Protein AF-A0A923QBI4-F1 (afdb_monomer)

Secondary structure (DSSP, 8-state):
-EETTTEEEEEEE-TT--EEEEEEESS--S----SSTTSEEEEEEEES-HHHHHHHHHHHH--EEEEEEESSS-EEEEEEETTEEEEEEEEPPTT---BTTBTT--EEEEEEE-S-HHHHHHHHHHTT-EEEEEEEEETTEEEEEEE-TT--EEEEE-

Foldseek 3Di:
DAPDQQFDWDWDAFPQRHTDIDTGGGPNPDFPDEQDAQHWPAKEKAAQPQVSRVVCCCVPVVWDKDWPDDDPVWTKIFTDDPPHTHYIYTHHDQDPPQDPPGRGRMDMETEGEHPDPVVVVVVQVVQPKAWPDDWDADPQAIKTWIAHPVRDIYMYGD

Radius of gyration: 16.38 Å; Cα contacts (8 Å, |Δi|>4): 320; chains: 1; bounding box: 42×32×40 Å

Mean predicted aligned error: 4.67 Å

Solvent-accessible surface area (backbone atoms only — not comparable to full-atom values): 8797 Å² total; per-residue (Å²): 86,76,48,80,69,39,22,35,41,49,78,48,61,50,90,58,62,33,78,42,81,45,76,50,63,49,76,46,74,71,84,88,64,63,63,43,71,84,25,52,52,47,44,34,38,34,21,75,34,47,71,55,43,53,48,47,39,34,78,76,71,59,32,53,71,44,80,78,39,85,47,100,91,49,36,33,32,38,29,18,56,97,85,43,79,71,36,38,41,30,52,45,64,98,78,54,74,68,48,101,75,40,62,72,52,42,43,78,42,45,26,32,19,37,89,45,47,68,64,51,49,53,53,41,42,77,73,50,30,44,79,73,42,78,74,45,83,52,99,84,35,37,35,36,35,30,24,44,80,87,65,53,69,42,29,40,30,51

Structure (mmCIF, N/CA/C/O backbone):
data_AF-A0A923QBI4-F1
#
_entry.id   AF-A0A923QBI4-F1
#
loop_
_atom_site.group_PDB
_atom_site.id
_atom_site.type_symbol
_atom_site.label_atom_id
_atom_site.label_alt_id
_atom_site.label_comp_id
_atom_site.label_asym_id
_atom_site.label_entity_id
_atom_site.label_seq_id
_atom_site.pdbx_PDB_ins_code
_atom_site.Cartn_x
_atom_site.Cartn_y
_atom_site.Cartn_z
_atom_site.occupancy
_atom_site.B_iso_or_equiv
_atom_site.auth_seq_id
_atom_site.auth_comp_id
_atom_site.auth_asym_id
_atom_site.auth_atom_id
_atom_site.pdbx_PDB_model_num
ATOM 1 N N . MET A 1 1 ? -22.136 6.712 1.277 1.00 95.12 1 MET A N 1
ATOM 2 C CA . MET A 1 1 ? -22.739 7.073 -0.016 1.00 95.12 1 MET A CA 1
ATOM 3 C C . MET A 1 1 ? -23.084 5.786 -0.730 1.00 95.12 1 MET A C 1
ATOM 5 O O . MET A 1 1 ? -22.214 4.929 -0.823 1.00 95.12 1 MET A O 1
ATOM 9 N N . ASP A 1 2 ? -24.334 5.614 -1.147 1.00 97.38 2 ASP A N 1
ATOM 10 C CA . ASP A 1 2 ? -24.719 4.448 -1.944 1.00 97.38 2 ASP A CA 1
ATOM 11 C C . ASP A 1 2 ? -24.203 4.617 -3.377 1.00 97.38 2 ASP A C 1
ATOM 13 O O . ASP A 1 2 ? -24.261 5.711 -3.940 1.00 97.38 2 ASP A O 1
ATOM 17 N N . VAL A 1 3 ? -23.678 3.538 -3.947 1.00 96.00 3 VAL A N 1
ATOM 18 C CA . VAL A 1 3 ? -23.151 3.466 -5.310 1.00 96.00 3 VAL A CA 1
ATOM 19 C C . VAL A 1 3 ? -24.046 2.507 -6.085 1.00 96.00 3 VAL A C 1
ATOM 21 O O . VAL A 1 3 ? -23.681 1.365 -6.345 1.00 96.00 3 VAL A O 1
ATOM 24 N N . GLN A 1 4 ? -25.258 2.975 -6.395 1.00 96.62 4 GLN A N 1
ATOM 25 C CA . GLN A 1 4 ? -26.307 2.173 -7.035 1.00 96.62 4 GLN A CA 1
ATOM 26 C C . GLN A 1 4 ? -26.455 0.792 -6.358 1.00 96.62 4 GLN A C 1
ATOM 28 O O . GLN A 1 4 ? -26.511 0.712 -5.133 1.00 96.62 4 GLN A O 1
ATOM 33 N N . ASP A 1 5 ? -26.525 -0.284 -7.139 1.00 97.19 5 ASP A N 1
ATOM 34 C CA . ASP A 1 5 ? -26.548 -1.674 -6.682 1.00 97.19 5 ASP A CA 1
ATOM 35 C C . ASP A 1 5 ? -25.145 -2.260 -6.436 1.00 97.19 5 ASP A C 1
ATOM 37 O O . ASP A 1 5 ? -25.019 -3.336 -5.844 1.00 97.19 5 ASP A O 1
ATOM 41 N N . LEU A 1 6 ? -24.081 -1.552 -6.834 1.00 97.12 6 LEU A N 1
ATOM 42 C CA . LEU A 1 6 ? -22.693 -1.993 -6.682 1.00 97.12 6 LEU A CA 1
ATOM 43 C C . LEU A 1 6 ? -22.300 -2.132 -5.209 1.00 97.12 6 LEU A C 1
ATOM 45 O O . LEU A 1 6 ? -21.624 -3.098 -4.852 1.00 97.12 6 LEU A O 1
ATOM 49 N N . GLY A 1 7 ? -22.734 -1.206 -4.355 1.00 97.44 7 GLY A N 1
ATOM 50 C CA . GLY A 1 7 ? -22.455 -1.229 -2.921 1.00 97.44 7 GLY A CA 1
ATOM 51 C C . GLY A 1 7 ? -22.619 0.132 -2.256 1.00 97.44 7 GLY A C 1
ATOM 52 O O . GLY A 1 7 ? -23.227 1.046 -2.808 1.00 97.44 7 GLY A O 1
ATOM 53 N N . ARG A 1 8 ? -22.059 0.278 -1.056 1.00 98.25 8 ARG A N 1
ATOM 54 C CA . ARG A 1 8 ? -22.031 1.534 -0.300 1.00 98.25 8 ARG A CA 1
ATOM 55 C C . ARG A 1 8 ? -20.608 1.842 0.128 1.00 98.25 8 ARG A C 1
ATOM 57 O O . ARG A 1 8 ? -19.919 0.978 0.658 1.00 98.25 8 ARG A O 1
ATOM 64 N N . MET A 1 9 ? -20.202 3.094 -0.044 1.00 97.69 9 MET A N 1
ATOM 65 C CA . MET A 1 9 ? -18.855 3.536 0.290 1.00 97.69 9 MET A CA 1
ATOM 66 C C . MET A 1 9 ? -18.804 4.669 1.307 1.00 97.69 9 MET A C 1
ATOM 68 O O . MET A 1 9 ? -19.742 5.464 1.433 1.00 97.69 9 MET A O 1
ATOM 72 N N . ALA A 1 10 ? -17.667 4.790 1.977 1.00 97.50 10 ALA A N 1
ATOM 73 C CA . ALA A 1 10 ? -17.247 5.995 2.677 1.00 97.50 10 ALA A CA 1
ATOM 74 C C . ALA A 1 10 ? -15.740 6.186 2.486 1.00 97.50 10 ALA A C 1
ATOM 76 O O . ALA A 1 10 ? -15.009 5.208 2.376 1.00 97.50 10 ALA A O 1
ATOM 77 N N . ILE A 1 11 ? -15.285 7.435 2.456 1.00 96.19 11 ILE A N 1
ATOM 78 C CA . ILE A 1 11 ? -13.865 7.757 2.587 1.00 96.19 11 ILE A CA 1
ATOM 79 C C . ILE A 1 11 ? -13.683 8.351 3.975 1.00 96.19 11 ILE A C 1
ATOM 81 O O . ILE A 1 11 ? -14.380 9.301 4.336 1.00 96.19 11 ILE A O 1
ATOM 85 N N . VAL A 1 12 ? -12.781 7.765 4.749 1.00 94.75 12 VAL A N 1
ATOM 86 C CA . VAL A 1 12 ? -12.383 8.259 6.070 1.00 94.75 12 VAL A CA 1
ATOM 87 C C . VAL A 1 12 ? -10.884 8.519 6.071 1.00 94.75 12 VAL A C 1
ATOM 89 O O . VAL A 1 12 ? -10.195 8.149 5.124 1.00 94.75 12 VAL A O 1
ATOM 92 N N . ALA A 1 13 ? -10.382 9.159 7.118 1.00 93.94 13 ALA A N 1
ATOM 93 C CA . ALA A 1 13 ? -8.954 9.238 7.376 1.00 93.94 13 ALA A CA 1
ATOM 94 C C . ALA A 1 13 ? -8.647 8.550 8.706 1.00 93.94 13 ALA A C 1
ATOM 96 O O . ALA A 1 13 ? -9.440 8.654 9.646 1.00 93.94 13 ALA A O 1
ATOM 97 N N . ASP A 1 14 ? -7.520 7.850 8.779 1.00 92.38 14 ASP A N 1
ATOM 98 C CA . ASP A 1 14 ? -6.992 7.370 10.054 1.00 92.38 14 ASP A CA 1
ATOM 99 C C . ASP A 1 14 ? -6.394 8.538 10.881 1.00 92.38 14 ASP A C 1
ATOM 101 O O . ASP A 1 14 ? -6.323 9.676 10.399 1.00 92.38 14 ASP A O 1
ATOM 105 N N . PRO A 1 15 ? -5.930 8.298 12.122 1.00 91.12 15 PRO A N 1
ATOM 106 C CA . PRO A 1 15 ? -5.320 9.343 12.945 1.00 91.12 15 PRO A CA 1
ATOM 107 C C . PRO A 1 15 ? -4.033 9.953 12.370 1.00 91.12 15 PRO A C 1
ATOM 109 O O . PRO A 1 15 ? -3.639 11.035 12.799 1.00 91.12 15 PRO A O 1
ATOM 112 N N . SER A 1 16 ? -3.372 9.275 11.427 1.00 88.06 16 SER A N 1
ATOM 113 C CA . SER A 1 16 ? -2.200 9.791 10.711 1.00 88.06 16 SER A CA 1
ATOM 114 C C . SER A 1 16 ? -2.568 10.637 9.484 1.00 88.06 16 SER A C 1
ATOM 116 O O . SER A 1 16 ? -1.700 11.277 8.893 1.00 88.06 16 SER A O 1
ATOM 118 N N . GLY A 1 17 ? -3.855 10.684 9.123 1.00 90.12 17 GLY A N 1
ATOM 119 C CA . GLY A 1 17 ? -4.376 11.376 7.948 1.00 90.12 17 GLY A CA 1
ATOM 120 C C . GLY A 1 17 ? -4.437 10.506 6.690 1.00 90.12 17 GLY A C 1
ATOM 121 O O . GLY A 1 17 ? -4.701 11.034 5.609 1.00 90.12 17 GLY A O 1
ATOM 122 N N . ALA A 1 18 ? -4.195 9.195 6.794 1.00 91.50 18 ALA A N 1
ATOM 123 C CA . ALA A 1 18 ? -4.214 8.282 5.656 1.00 91.50 18 ALA A CA 1
ATOM 124 C C . ALA A 1 18 ? -5.653 8.093 5.165 1.00 91.50 18 ALA A C 1
ATOM 126 O O . ALA A 1 18 ? -6.494 7.659 5.957 1.00 91.50 18 ALA A O 1
ATOM 127 N N . PRO A 1 19 ? -5.973 8.378 3.888 1.00 93.12 19 PRO A N 1
ATOM 128 C CA . PRO A 1 19 ? -7.310 8.129 3.371 1.00 93.12 19 PRO A CA 1
ATOM 129 C C . PRO A 1 19 ? -7.570 6.622 3.294 1.00 93.12 19 PRO A C 1
ATOM 131 O O . PRO A 1 19 ? -6.750 5.868 2.776 1.00 93.12 19 PRO A O 1
ATOM 134 N N . ILE A 1 20 ? -8.726 6.181 3.783 1.00 94.94 20 ILE A N 1
ATOM 135 C CA . ILE A 1 20 ? -9.175 4.788 3.751 1.00 94.94 20 ILE A CA 1
ATOM 136 C C . ILE A 1 20 ? -10.539 4.735 3.070 1.00 94.94 20 ILE A C 1
ATOM 138 O O . ILE A 1 20 ? -11.486 5.414 3.479 1.00 94.94 20 ILE A O 1
ATOM 142 N N . GLY A 1 21 ? -10.637 3.905 2.033 1.00 95.31 21 GLY A N 1
ATOM 143 C CA . GLY A 1 21 ? -11.900 3.573 1.389 1.00 95.31 21 GLY A CA 1
ATOM 144 C C . GLY A 1 21 ? -12.601 2.437 2.123 1.00 95.31 21 GLY A C 1
ATOM 145 O O . GLY A 1 21 ? -12.103 1.319 2.161 1.00 95.31 21 GLY A O 1
ATOM 146 N N . LEU A 1 22 ? -13.775 2.713 2.683 1.00 95.56 22 LEU A N 1
ATOM 147 C CA . LEU A 1 22 ? -14.670 1.698 3.228 1.00 95.56 22 LEU A CA 1
ATOM 148 C C . LEU A 1 22 ? -15.648 1.281 2.139 1.00 95.56 22 LEU A C 1
ATOM 150 O O . LEU A 1 22 ? -16.323 2.139 1.567 1.00 95.56 22 LEU A O 1
ATOM 154 N N . TRP A 1 23 ? -15.747 -0.020 1.881 1.00 96.62 23 TRP A N 1
ATOM 155 C CA . TRP A 1 23 ? -16.657 -0.579 0.888 1.00 96.62 23 TRP A CA 1
ATOM 156 C C . TRP A 1 23 ? -17.514 -1.683 1.501 1.00 96.62 23 TRP A C 1
ATOM 158 O O . TRP A 1 23 ? -17.028 -2.760 1.837 1.00 96.62 23 TRP A O 1
ATOM 168 N N . GLN A 1 24 ? -18.811 -1.423 1.622 1.00 96.38 24 GLN A N 1
ATOM 169 C CA . GLN A 1 24 ? -19.805 -2.441 1.924 1.00 96.38 24 GLN A CA 1
ATOM 170 C C . GLN A 1 24 ? -20.377 -2.956 0.602 1.00 96.38 24 GLN A C 1
ATOM 172 O O . GLN A 1 24 ? -21.102 -2.243 -0.095 1.00 96.38 24 GLN A O 1
ATOM 177 N N . ALA A 1 25 ? -20.040 -4.195 0.257 1.00 96.62 25 ALA A N 1
ATOM 178 C CA . ALA A 1 25 ? -20.369 -4.768 -1.040 1.00 96.62 25 ALA A CA 1
ATOM 179 C C . ALA A 1 25 ? -21.880 -4.951 -1.275 1.00 96.62 25 ALA A C 1
ATOM 181 O O . ALA A 1 25 ? -22.590 -5.506 -0.434 1.00 96.62 25 ALA A O 1
ATOM 182 N N . GLY A 1 26 ? -22.331 -4.547 -2.465 1.00 96.06 26 GLY A N 1
ATOM 183 C CA . GLY A 1 26 ? -23.566 -4.990 -3.113 1.00 96.06 26 GLY A CA 1
ATOM 184 C C . GLY A 1 26 ? -23.231 -6.060 -4.155 1.00 96.06 26 GLY A C 1
ATOM 185 O O . GLY A 1 26 ? -22.670 -7.103 -3.804 1.00 96.06 26 GLY A O 1
ATOM 186 N N . ILE A 1 27 ? -23.516 -5.798 -5.438 1.00 96.44 27 ILE A N 1
ATOM 187 C CA . ILE A 1 27 ? -23.107 -6.697 -6.533 1.00 96.44 27 ILE A CA 1
ATOM 188 C C . ILE A 1 27 ? -21.600 -6.625 -6.832 1.00 96.44 27 ILE A C 1
ATOM 190 O O . ILE A 1 27 ? -21.021 -7.614 -7.277 1.00 96.44 27 ILE A O 1
ATOM 194 N N . HIS A 1 28 ? -20.938 -5.493 -6.554 1.00 95.31 28 HIS A N 1
ATOM 195 C CA . HIS A 1 28 ? -19.488 -5.372 -6.694 1.00 95.31 28 HIS A CA 1
ATOM 196 C C . HIS A 1 28 ? -18.809 -5.761 -5.382 1.00 95.31 28 HIS A C 1
ATOM 198 O O . HIS A 1 28 ? -18.862 -5.046 -4.379 1.00 95.31 28 HIS A O 1
ATOM 204 N N . ARG A 1 29 ? -18.171 -6.930 -5.397 1.00 93.31 29 ARG A N 1
ATOM 205 C CA . ARG A 1 29 ? -17.586 -7.565 -4.211 1.00 93.31 29 ARG A CA 1
ATOM 206 C C . ARG A 1 29 ? -16.157 -7.101 -3.902 1.00 93.31 29 ARG A C 1
ATOM 208 O O . ARG A 1 29 ? -15.635 -7.482 -2.864 1.00 93.31 29 ARG A O 1
ATOM 215 N N . GLY A 1 30 ? -15.561 -6.258 -4.747 1.00 89.06 30 GLY A N 1
ATOM 216 C CA . GLY A 1 30 ? -14.173 -5.812 -4.612 1.00 89.06 30 GLY A CA 1
ATOM 217 C C . GLY A 1 30 ? -13.182 -6.800 -5.229 1.00 89.06 30 GLY A C 1
ATOM 218 O O . GLY A 1 30 ? -13.477 -7.408 -6.259 1.00 89.06 30 GLY A O 1
ATOM 219 N N . LEU A 1 31 ? -12.005 -6.938 -4.612 1.00 82.62 31 LEU A N 1
ATOM 220 C CA . LEU A 1 31 ? -10.973 -7.888 -5.034 1.00 82.62 31 LEU A CA 1
ATOM 221 C C . LEU A 1 31 ? -11.463 -9.324 -4.801 1.00 82.62 31 LEU A C 1
ATOM 223 O O . LEU A 1 31 ? -11.787 -9.696 -3.676 1.00 82.62 31 LEU A O 1
ATOM 227 N N . LEU A 1 32 ? -11.541 -10.109 -5.876 1.00 76.56 32 LEU A N 1
ATOM 228 C CA . LEU A 1 32 ? -11.991 -11.507 -5.841 1.00 76.56 32 LEU A CA 1
ATOM 229 C C . LEU A 1 32 ? -10.837 -12.514 -5.873 1.00 76.56 32 LEU A C 1
ATOM 231 O O . LEU A 1 32 ? -11.016 -13.648 -5.439 1.00 76.56 32 LEU A O 1
ATOM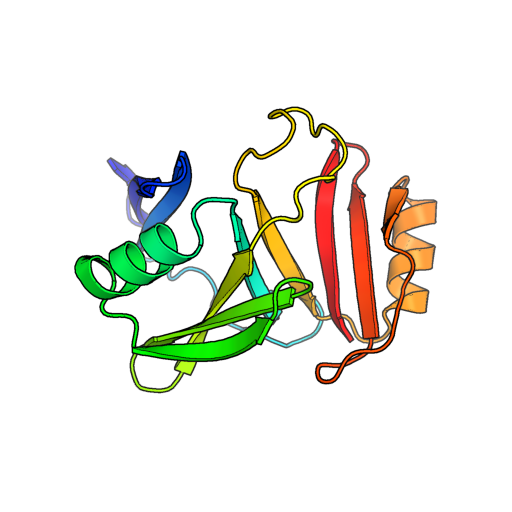 235 N N . THR A 1 33 ? -9.677 -12.082 -6.363 1.00 77.12 33 THR A N 1
ATOM 236 C CA . THR A 1 33 ? -8.459 -12.880 -6.483 1.00 77.12 33 THR A CA 1
ATOM 237 C C . THR A 1 33 ? -7.288 -12.039 -6.003 1.00 77.12 33 THR A C 1
ATOM 239 O O . THR A 1 33 ? -7.187 -10.857 -6.350 1.00 77.12 33 THR A O 1
ATOM 242 N N . THR A 1 34 ? -6.412 -12.648 -5.213 1.00 77.81 34 THR A N 1
ATOM 243 C CA . THR A 1 34 ? -5.166 -12.050 -4.734 1.00 77.81 34 THR A CA 1
ATOM 244 C C . THR A 1 34 ? -3.990 -12.958 -5.081 1.00 77.81 34 THR A C 1
ATOM 246 O O . THR A 1 34 ? -4.164 -14.161 -5.258 1.00 77.81 34 THR A O 1
ATOM 249 N N . ALA A 1 35 ? -2.799 -12.370 -5.204 1.00 78.38 35 ALA A N 1
ATOM 250 C CA . ALA A 1 35 ? -1.529 -13.082 -5.406 1.00 78.38 35 ALA A CA 1
ATOM 251 C C . ALA A 1 35 ? -1.410 -13.957 -6.682 1.00 78.38 35 ALA A C 1
ATOM 253 O O . ALA A 1 35 ? -0.521 -14.799 -6.776 1.00 78.38 35 ALA A O 1
ATOM 254 N N . GLU A 1 36 ? -2.246 -13.728 -7.699 1.00 91.44 36 GLU A N 1
ATOM 255 C CA . GLU A 1 36 ? -2.044 -14.244 -9.063 1.00 91.44 36 GLU A CA 1
ATOM 256 C C . GLU A 1 36 ? -1.477 -13.141 -9.967 1.00 91.44 36 GLU A C 1
ATOM 258 O O . GLU A 1 36 ? -1.896 -11.989 -9.810 1.00 91.44 36 GLU A O 1
ATOM 263 N N . PRO A 1 37 ? -0.593 -13.443 -10.941 1.00 94.31 37 PRO A N 1
ATOM 264 C CA . PRO A 1 37 ? -0.085 -12.440 -11.873 1.00 94.31 37 PRO A CA 1
ATOM 265 C C . PRO A 1 37 ? -1.193 -11.551 -12.459 1.00 94.31 37 PRO A C 1
ATOM 267 O O . PRO A 1 37 ? -2.232 -12.035 -12.910 1.00 94.31 37 PRO A O 1
ATOM 270 N N . GLY A 1 38 ? -0.988 -10.234 -12.410 1.00 92.50 38 GLY A N 1
ATOM 271 C CA . GLY A 1 38 ? -1.973 -9.226 -12.818 1.00 92.50 38 GLY A CA 1
ATOM 272 C C . GLY A 1 38 ? -2.979 -8.808 -11.736 1.00 92.50 38 GLY A C 1
ATOM 273 O O . GLY A 1 38 ? -3.769 -7.895 -11.976 1.00 92.50 38 GLY A O 1
ATOM 274 N N . HIS A 1 39 ? -2.943 -9.415 -10.546 1.00 92.88 39 HIS A N 1
ATOM 275 C CA . HIS A 1 39 ? -3.802 -9.067 -9.411 1.00 92.88 39 HIS A CA 1
ATOM 276 C C . HIS A 1 39 ? -3.018 -8.407 -8.274 1.00 92.88 39 HIS A C 1
ATOM 278 O O . HIS A 1 39 ? -1.787 -8.407 -8.235 1.00 92.88 39 HIS A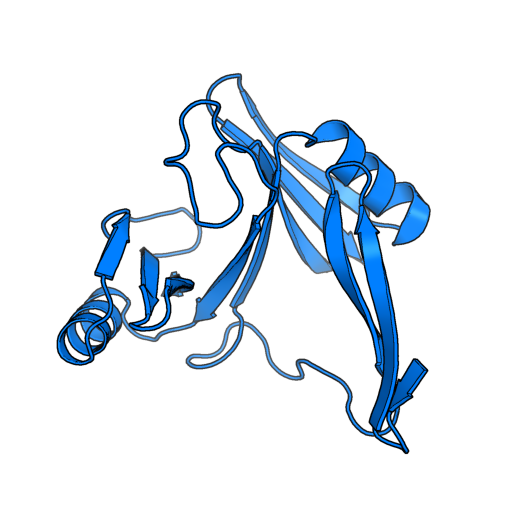 O 1
ATOM 284 N N . VAL A 1 40 ? -3.754 -7.842 -7.315 1.00 93.56 40 VAL A N 1
ATOM 285 C CA . VAL A 1 40 ? -3.175 -7.315 -6.077 1.00 93.56 40 VAL A CA 1
ATOM 286 C C . VAL A 1 40 ? -2.635 -8.474 -5.241 1.00 93.56 40 VAL A C 1
ATOM 288 O O . VAL A 1 40 ? -3.363 -9.409 -4.914 1.00 93.56 40 VAL A O 1
ATOM 291 N N . ALA A 1 41 ? -1.360 -8.401 -4.883 1.00 94.19 41 ALA A N 1
ATOM 292 C CA . ALA A 1 41 ? -0.705 -9.324 -3.965 1.00 94.19 41 ALA A CA 1
ATOM 293 C C . ALA A 1 41 ? -0.744 -8.809 -2.524 1.00 94.19 41 ALA A C 1
ATOM 295 O O . ALA A 1 41 ? -0.949 -9.585 -1.597 1.00 94.19 41 ALA A O 1
ATOM 296 N N . TRP A 1 42 ? -0.552 -7.499 -2.332 1.00 94.69 42 TRP A N 1
ATOM 297 C CA . TRP A 1 42 ? -0.432 -6.909 -1.002 1.00 94.69 42 TRP A CA 1
ATOM 298 C C . TRP A 1 42 ? -0.795 -5.424 -0.983 1.00 94.69 42 TRP A C 1
ATOM 300 O O . TRP A 1 42 ? -0.588 -4.708 -1.966 1.00 94.69 42 TRP A O 1
ATOM 310 N N . CYS A 1 43 ? -1.293 -4.956 0.160 1.00 94.06 43 CYS A N 1
ATOM 311 C CA . CYS A 1 43 ? -1.573 -3.551 0.430 1.00 94.06 43 CYS A CA 1
ATOM 312 C C . CYS A 1 43 ? -0.854 -3.128 1.709 1.00 94.06 43 CYS A C 1
ATOM 314 O O . CYS A 1 43 ? -0.974 -3.773 2.749 1.00 94.06 43 CYS A O 1
ATOM 316 N N . GLU A 1 44 ? -0.138 -2.014 1.642 1.00 93.62 44 GLU A N 1
ATOM 317 C CA . GLU A 1 44 ? 0.698 -1.532 2.734 1.00 93.62 44 GLU A CA 1
ATOM 318 C C . GLU A 1 44 ? 0.532 -0.028 2.923 1.00 93.62 44 GLU A C 1
ATOM 320 O O . GLU A 1 44 ? 0.558 0.735 1.957 1.00 93.62 44 GLU A O 1
ATOM 325 N N . LEU A 1 45 ? 0.404 0.411 4.171 1.00 94.56 45 LEU A N 1
ATOM 326 C CA . LEU A 1 45 ? 0.387 1.818 4.536 1.00 94.56 45 LEU A CA 1
ATOM 327 C C . LEU A 1 45 ? 1.747 2.236 5.096 1.00 94.56 45 LEU A C 1
ATOM 329 O O . LEU A 1 45 ? 2.165 1.774 6.155 1.00 94.56 45 LEU A O 1
ATOM 333 N N . HIS A 1 46 ? 2.404 3.172 4.416 1.00 91.62 46 HIS A N 1
ATOM 334 C CA . HIS A 1 46 ? 3.546 3.901 4.958 1.00 91.62 46 HIS A CA 1
ATOM 335 C C . HIS A 1 46 ? 3.043 5.127 5.720 1.00 91.62 46 HIS A C 1
ATOM 337 O O . HIS A 1 46 ? 2.376 5.984 5.135 1.00 91.62 46 HIS A O 1
ATOM 343 N N . THR A 1 47 ? 3.372 5.241 7.005 1.00 91.12 47 THR A N 1
ATOM 344 C CA . THR A 1 47 ? 2.851 6.306 7.876 1.00 91.12 47 THR A CA 1
ATOM 345 C C . THR A 1 47 ? 3.854 6.716 8.952 1.00 91.12 47 THR A C 1
ATOM 347 O O . THR A 1 47 ? 4.574 5.875 9.472 1.00 91.12 47 THR A O 1
ATOM 350 N N . ALA A 1 48 ? 3.890 8.005 9.303 1.00 89.38 48 ALA A N 1
ATOM 351 C CA . ALA A 1 48 ? 4.631 8.516 10.466 1.00 89.38 48 ALA A CA 1
ATOM 352 C C . ALA A 1 48 ? 3.845 8.368 11.791 1.00 89.38 48 ALA A C 1
ATOM 354 O O . ALA A 1 48 ? 4.309 8.769 12.856 1.00 89.38 48 ALA A O 1
ATOM 355 N N . GLY A 1 49 ? 2.611 7.855 11.722 1.00 91.25 49 GLY A N 1
ATOM 356 C CA . GLY A 1 49 ? 1.751 7.570 12.868 1.00 91.25 49 GLY A CA 1
ATOM 357 C C . GLY A 1 49 ? 1.604 6.071 13.105 1.00 91.25 49 GLY A C 1
ATOM 358 O O . GLY A 1 49 ? 0.479 5.599 13.271 1.00 91.25 49 GLY A O 1
ATOM 359 N N . PHE A 1 50 ? 2.701 5.306 13.057 1.00 93.44 50 PHE A N 1
ATOM 360 C CA . PHE A 1 50 ? 2.685 3.837 13.092 1.00 93.44 50 PHE A CA 1
ATOM 361 C C . PHE A 1 50 ? 1.843 3.276 14.244 1.00 93.44 50 PHE A C 1
ATOM 363 O O . PHE A 1 50 ? 0.890 2.532 14.021 1.00 93.44 50 PHE A O 1
ATOM 370 N N . ALA A 1 51 ? 2.125 3.688 15.483 1.00 94.88 51 ALA A N 1
ATOM 371 C CA . ALA A 1 51 ? 1.417 3.177 16.657 1.00 94.88 51 ALA A CA 1
ATOM 372 C C . ALA A 1 51 ? -0.076 3.554 16.657 1.00 94.88 51 ALA A C 1
ATOM 374 O O . ALA A 1 51 ? -0.923 2.721 16.980 1.00 94.88 51 ALA A O 1
ATOM 375 N N . GLN A 1 52 ? -0.408 4.788 16.263 1.00 96.00 52 GLN A N 1
ATOM 376 C CA . GLN A 1 52 ? -1.791 5.269 16.207 1.00 96.00 52 GLN A CA 1
ATOM 377 C C . GLN A 1 52 ? -2.589 4.562 15.106 1.00 96.00 52 GLN A C 1
ATOM 379 O O . GLN A 1 52 ? -3.768 4.273 15.293 1.00 96.00 52 GLN A O 1
ATOM 384 N N . THR A 1 53 ? -1.939 4.247 13.987 1.00 95.94 53 THR A N 1
ATOM 385 C CA . THR A 1 53 ? -2.526 3.509 12.861 1.00 95.94 53 THR A CA 1
ATOM 386 C C . THR A 1 53 ? -2.848 2.073 13.262 1.00 95.94 53 THR A C 1
ATOM 388 O O . THR A 1 53 ? -3.956 1.598 13.024 1.00 95.94 53 THR A O 1
ATOM 391 N N . LEU A 1 54 ? -1.917 1.392 13.941 1.00 96.88 54 LEU A N 1
ATOM 392 C CA . LEU A 1 54 ? -2.152 0.039 14.452 1.00 96.88 54 LEU A CA 1
ATOM 393 C C . LEU A 1 54 ? -3.281 0.008 15.482 1.00 96.88 54 LEU A C 1
ATOM 395 O O . LEU A 1 54 ? -4.132 -0.879 15.431 1.00 96.88 54 LEU A O 1
ATOM 399 N N . GLN A 1 55 ? -3.318 0.983 16.396 1.00 97.88 55 GLN A N 1
ATOM 400 C CA . GLN A 1 55 ? -4.408 1.100 17.361 1.00 97.88 55 GLN A CA 1
ATOM 401 C C . GLN A 1 55 ? -5.752 1.336 16.659 1.00 97.88 55 GLN A C 1
ATOM 403 O O . GLN A 1 55 ? -6.718 0.638 16.949 1.00 97.88 55 GLN A O 1
ATOM 408 N N . PHE A 1 56 ? -5.808 2.261 15.700 1.00 97.19 56 PHE A N 1
ATOM 409 C CA . PHE A 1 56 ? -7.013 2.510 14.910 1.00 97.19 56 PHE A CA 1
ATOM 410 C C . PHE A 1 56 ? -7.497 1.247 14.189 1.00 97.19 56 PHE A C 1
ATOM 412 O O . PHE A 1 56 ? -8.684 0.934 14.228 1.00 97.19 56 PHE A O 1
ATOM 419 N N . GLY A 1 57 ? -6.583 0.487 13.582 1.00 96.75 57 GLY A N 1
ATOM 420 C CA . GLY A 1 57 ? -6.902 -0.776 12.925 1.00 96.75 57 GLY A CA 1
ATOM 421 C C . GLY A 1 57 ? -7.499 -1.823 13.867 1.00 96.75 57 GLY A C 1
ATOM 422 O O . GLY A 1 57 ? -8.482 -2.477 13.520 1.00 96.75 57 GLY A O 1
ATOM 423 N N . ARG A 1 58 ? -6.967 -1.932 15.092 1.00 97.38 58 ARG A N 1
ATOM 424 C CA . ARG A 1 58 ? -7.548 -2.778 16.148 1.00 97.38 58 ARG A CA 1
ATOM 425 C C . ARG A 1 58 ? -8.945 -2.303 16.545 1.00 97.38 58 ARG A C 1
ATOM 427 O O . ARG A 1 58 ? -9.879 -3.098 16.543 1.00 97.38 58 ARG A O 1
ATOM 434 N N . ASP A 1 59 ? -9.089 -1.018 16.855 1.00 97.69 59 ASP A N 1
ATOM 435 C CA . ASP A 1 59 ? -10.310 -0.466 17.452 1.00 97.69 59 ASP A CA 1
ATOM 436 C C . ASP A 1 59 ? -11.472 -0.370 16.446 1.00 97.69 59 ASP A C 1
ATOM 438 O O . ASP A 1 59 ? -12.631 -0.562 16.816 1.00 97.69 59 ASP A O 1
ATOM 442 N N . VAL A 1 60 ? -11.181 -0.075 15.174 1.00 96.38 60 VAL A N 1
ATOM 443 C CA . VAL A 1 60 ? -12.198 0.177 14.136 1.00 96.38 60 VAL A CA 1
ATOM 444 C C . VAL A 1 60 ? -12.427 -1.030 13.233 1.00 96.38 60 VAL A C 1
ATOM 446 O O . VAL A 1 60 ? -13.575 -1.319 12.892 1.00 96.38 60 VAL A O 1
ATOM 449 N N . PHE A 1 61 ? -11.363 -1.733 12.838 1.00 95.06 61 PHE A N 1
ATOM 450 C CA . PHE A 1 61 ? -11.457 -2.867 11.911 1.00 95.06 61 PHE A CA 1
ATOM 451 C C . PHE A 1 61 ? -11.317 -4.228 12.593 1.00 95.06 61 PHE A C 1
ATOM 453 O O . PHE A 1 61 ? -11.519 -5.247 11.936 1.00 95.06 61 PHE A O 1
ATOM 460 N N . GLY A 1 62 ? -11.000 -4.260 13.891 1.00 96.69 62 GLY A N 1
ATOM 461 C CA . GLY A 1 62 ? -10.812 -5.507 14.625 1.00 96.69 62 GLY A CA 1
ATOM 462 C C . GLY A 1 62 ? -9.571 -6.280 14.186 1.00 96.69 62 GLY A C 1
ATOM 463 O O . GLY A 1 62 ? -9.581 -7.504 14.263 1.00 96.69 62 GLY A O 1
ATOM 464 N N . TRP A 1 63 ? -8.530 -5.600 13.687 1.00 97.75 63 TRP A N 1
ATOM 465 C CA . TRP A 1 63 ? -7.315 -6.281 13.241 1.00 97.75 63 TRP A CA 1
ATOM 466 C C . TRP A 1 63 ? -6.591 -6.980 14.395 1.00 97.75 63 TRP A C 1
ATOM 468 O O . TRP A 1 63 ? -6.255 -6.369 15.414 1.00 97.75 63 TRP A O 1
ATOM 478 N N . ASP A 1 64 ? -6.231 -8.237 14.178 1.00 98.19 64 ASP A N 1
ATOM 479 C CA . ASP A 1 64 ? -5.227 -8.931 14.968 1.00 98.19 64 ASP A CA 1
ATOM 480 C C . ASP A 1 64 ? -3.843 -8.513 14.453 1.00 98.19 64 ASP A C 1
ATOM 482 O O . ASP A 1 64 ? -3.436 -8.899 13.356 1.00 98.19 64 ASP A O 1
ATOM 486 N N . ILE A 1 65 ? -3.138 -7.663 15.214 1.00 98.31 65 ILE A N 1
ATOM 487 C CA . ILE A 1 65 ? -1.822 -7.140 14.804 1.00 98.31 65 ILE A CA 1
ATOM 488 C C . ILE A 1 65 ? -0.693 -8.065 15.252 1.00 98.31 65 ILE A C 1
ATOM 490 O O . ILE A 1 65 ? -0.573 -8.351 16.452 1.00 98.31 65 ILE A O 1
ATOM 494 N N . ALA A 1 66 ? 0.184 -8.400 14.309 1.00 97.56 66 ALA A N 1
ATOM 495 C CA . ALA A 1 66 ? 1.470 -9.040 14.538 1.00 97.56 66 ALA A CA 1
ATOM 496 C C . ALA A 1 66 ? 2.613 -8.068 14.204 1.00 97.56 66 ALA A C 1
ATOM 498 O O . ALA A 1 66 ? 2.709 -7.540 13.098 1.00 97.56 66 ALA A O 1
ATOM 499 N N . THR A 1 67 ? 3.499 -7.822 15.169 1.00 96.62 67 THR A N 1
ATOM 500 C CA . THR A 1 67 ? 4.718 -7.043 14.922 1.00 96.62 67 THR A CA 1
ATOM 501 C C . THR A 1 67 ? 5.755 -7.938 14.257 1.00 96.62 67 THR A C 1
ATOM 503 O O . THR A 1 67 ? 6.183 -8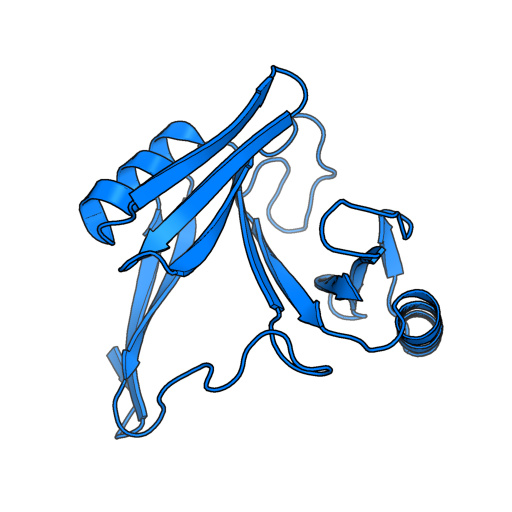.929 14.847 1.00 96.62 67 THR A O 1
ATOM 506 N N . VAL A 1 68 ? 6.171 -7.576 13.045 1.00 94.88 68 VAL A N 1
ATOM 507 C CA . VAL A 1 68 ? 7.159 -8.325 12.255 1.00 94.88 68 VAL A CA 1
ATOM 508 C C . VAL A 1 68 ? 8.568 -7.792 12.506 1.00 94.88 68 VAL A C 1
ATOM 510 O O . VAL A 1 68 ? 9.515 -8.565 12.630 1.00 94.88 68 VAL A O 1
ATOM 513 N N . ALA A 1 69 ? 8.709 -6.470 12.622 1.00 93.62 69 ALA A N 1
ATOM 514 C CA . ALA A 1 69 ? 9.960 -5.803 12.954 1.00 93.62 69 ALA A CA 1
ATOM 515 C C . ALA A 1 69 ? 9.700 -4.557 13.807 1.00 93.62 69 ALA A C 1
ATOM 517 O O . ALA A 1 69 ? 8.732 -3.831 13.579 1.00 93.62 69 ALA A O 1
ATOM 518 N N . ASP A 1 70 ? 10.577 -4.305 14.777 1.00 93.56 70 ASP A N 1
ATOM 519 C CA . ASP A 1 70 ? 10.481 -3.158 15.686 1.00 93.56 70 ASP A CA 1
ATOM 520 C C . ASP A 1 70 ? 11.879 -2.641 16.051 1.00 93.56 70 ASP A C 1
ATOM 522 O O . ASP A 1 70 ? 12.310 -2.708 17.202 1.00 93.56 70 ASP A O 1
ATOM 526 N N . SER A 1 71 ? 12.630 -2.186 15.044 1.00 89.94 71 SER A N 1
ATOM 527 C CA . SER A 1 71 ? 13.917 -1.509 15.241 1.00 89.94 71 SER A CA 1
ATOM 528 C C . SER A 1 71 ? 13.828 -0.029 14.848 1.00 89.94 71 SER A C 1
ATOM 530 O O . SER A 1 71 ? 12.933 0.352 14.091 1.00 89.94 71 SER A O 1
ATOM 532 N N . PRO A 1 72 ? 14.748 0.831 15.326 1.00 83.19 72 PRO A N 1
ATOM 533 C CA . PRO A 1 72 ? 14.795 2.237 14.916 1.00 83.19 72 PRO A CA 1
ATOM 534 C C . PRO A 1 72 ? 14.922 2.442 13.399 1.00 83.19 72 PRO A C 1
ATOM 536 O O . PRO A 1 72 ? 14.483 3.462 12.874 1.00 83.19 72 PRO A O 1
ATOM 539 N N . GLU A 1 73 ? 15.537 1.488 12.700 1.00 83.81 73 GLU A N 1
ATOM 540 C CA . GLU A 1 73 ? 15.773 1.531 11.257 1.00 83.81 73 GLU A CA 1
ATOM 541 C C . GLU A 1 73 ? 14.590 0.988 10.451 1.00 83.81 73 GLU A C 1
ATOM 543 O O . GLU A 1 73 ? 14.378 1.415 9.316 1.00 83.81 73 GLU A O 1
ATOM 548 N N . PHE A 1 74 ? 13.835 0.039 11.015 1.00 87.81 74 PHE A N 1
ATOM 549 C CA . PHE A 1 74 ? 12.733 -0.620 10.329 1.00 87.81 74 PHE A CA 1
ATOM 550 C C . PHE A 1 74 ? 11.664 -1.096 11.318 1.00 87.81 74 PHE A C 1
ATOM 552 O O . PHE A 1 74 ? 11.884 -2.011 12.119 1.00 87.81 74 PHE A O 1
ATOM 559 N N . ARG A 1 75 ? 10.475 -0.492 11.223 1.00 93.50 75 ARG A N 1
ATOM 560 C CA . ARG A 1 75 ? 9.283 -0.918 11.961 1.00 93.50 75 ARG A CA 1
ATOM 561 C C . ARG A 1 75 ? 8.201 -1.331 10.985 1.00 93.50 75 ARG A C 1
ATOM 563 O O . ARG A 1 75 ? 7.810 -0.552 10.112 1.00 93.50 75 ARG A O 1
ATOM 570 N N . TYR A 1 76 ? 7.728 -2.554 11.156 1.00 95.12 76 TYR A N 1
ATOM 571 C CA . TYR A 1 76 ? 6.728 -3.155 10.296 1.00 95.12 76 TYR A CA 1
ATOM 572 C C . TYR A 1 76 ? 5.830 -4.090 11.099 1.00 95.12 76 TYR A C 1
ATOM 574 O O . TYR A 1 76 ? 6.299 -4.884 11.921 1.00 95.12 76 TYR A O 1
ATOM 582 N N . ALA A 1 77 ? 4.533 -3.999 10.851 1.00 97.62 77 ALA A N 1
ATOM 583 C CA . ALA A 1 77 ? 3.535 -4.875 11.437 1.00 97.62 77 ALA A CA 1
ATOM 584 C C . ALA A 1 77 ? 2.483 -5.242 10.392 1.00 97.62 77 ALA A C 1
ATOM 586 O O . ALA A 1 77 ? 2.205 -4.462 9.480 1.00 97.62 77 ALA A O 1
ATOM 587 N N . THR A 1 78 ? 1.881 -6.413 10.553 1.00 97.94 78 THR A N 1
ATOM 588 C CA . THR A 1 78 ? 0.744 -6.857 9.747 1.00 97.94 78 THR A CA 1
ATOM 589 C C . THR A 1 78 ? -0.527 -6.830 10.582 1.00 97.94 78 THR A C 1
ATOM 591 O O . THR A 1 78 ? -0.504 -7.059 11.793 1.00 97.94 78 THR A O 1
ATOM 594 N N . GLY A 1 79 ? -1.644 -6.495 9.941 1.00 98.06 79 GLY A N 1
ATOM 595 C CA . GLY A 1 79 ? -2.982 -6.658 10.492 1.00 98.06 79 GLY A CA 1
ATOM 596 C C . GLY A 1 79 ? -3.679 -7.827 9.811 1.00 98.06 79 GLY A C 1
ATOM 597 O O . GLY A 1 79 ? -3.619 -7.958 8.588 1.00 98.06 79 GLY A O 1
ATOM 598 N N . SER A 1 80 ? -4.350 -8.660 10.600 1.00 97.62 80 SER A N 1
ATOM 599 C CA . SER A 1 80 ? -5.097 -9.815 10.104 1.00 97.62 80 SER A CA 1
ATOM 600 C C . SER A 1 80 ? -6.556 -9.794 10.551 1.00 97.62 80 SER A C 1
ATOM 602 O O . SER A 1 80 ? -6.904 -9.188 11.564 1.00 97.62 80 SER A O 1
ATOM 604 N N . ILE A 1 81 ? -7.424 -10.437 9.772 1.00 95.06 81 ILE A N 1
ATOM 605 C CA . ILE A 1 81 ? -8.834 -10.663 10.097 1.00 95.06 81 ILE A CA 1
ATOM 606 C C . ILE A 1 81 ? -9.096 -12.155 9.921 1.00 95.06 81 ILE A C 1
ATOM 608 O O . ILE A 1 81 ? -8.851 -12.709 8.855 1.00 95.06 81 ILE A O 1
ATOM 612 N N . HIS A 1 82 ? -9.594 -12.817 10.968 1.00 93.44 82 HIS A N 1
ATOM 613 C CA . HIS A 1 82 ? -9.842 -14.267 10.962 1.00 93.44 82 HIS A CA 1
ATOM 614 C C . HIS A 1 82 ? -8.606 -15.113 10.595 1.00 93.44 82 HIS A C 1
ATOM 616 O O . HIS A 1 82 ? -8.743 -16.189 10.020 1.00 93.44 82 HIS A O 1
ATOM 622 N N . GLY A 1 83 ? -7.410 -14.639 10.958 1.00 92.25 83 GLY A N 1
ATOM 623 C CA . GLY A 1 83 ? -6.139 -15.316 10.685 1.00 92.25 83 GLY A CA 1
ATOM 624 C C . GLY A 1 83 ? -5.548 -15.053 9.297 1.00 92.25 83 GLY A C 1
ATOM 625 O O . GLY A 1 83 ? -4.422 -15.470 9.055 1.00 92.25 83 GLY A O 1
ATOM 626 N N . GLU A 1 84 ? -6.256 -14.338 8.421 1.00 92.12 84 GLU A N 1
ATOM 627 C CA . GLU A 1 84 ? -5.752 -13.926 7.108 1.00 92.12 84 GLU A CA 1
ATOM 628 C C . GLU A 1 84 ? -5.133 -12.533 7.210 1.00 92.12 84 GLU A C 1
ATOM 630 O O . GLU A 1 84 ? -5.774 -11.599 7.700 1.00 92.12 84 GLU A O 1
ATOM 635 N N . GLU A 1 85 ? -3.891 -12.374 6.759 1.00 94.00 85 GLU A N 1
ATOM 636 C CA . GLU A 1 85 ? -3.242 -11.066 6.713 1.00 94.00 85 GLU A CA 1
ATOM 637 C C . GLU A 1 85 ? -3.876 -10.196 5.618 1.00 94.00 85 GLU A C 1
ATOM 639 O O . GLU A 1 85 ? -3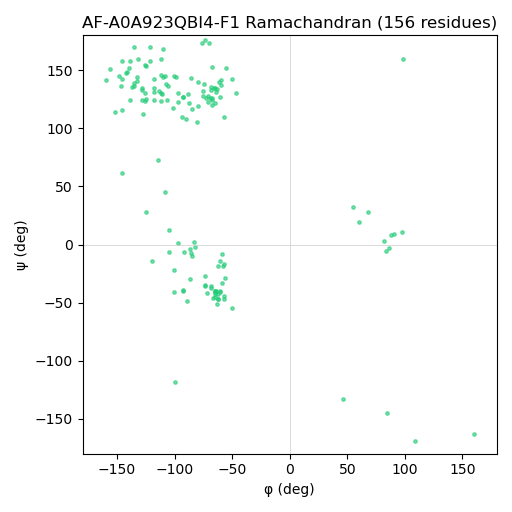.996 -10.607 4.465 1.00 94.00 85 GLU A O 1
ATOM 644 N N . VAL A 1 86 ? -4.298 -8.982 5.976 1.00 93.69 86 VAL A N 1
ATOM 645 C CA . VAL A 1 86 ? -5.054 -8.091 5.074 1.00 93.69 86 VAL A CA 1
ATOM 646 C C . VAL A 1 86 ? -4.354 -6.763 4.807 1.00 93.69 86 VAL A C 1
ATOM 648 O O . VAL A 1 86 ? -4.757 -6.027 3.906 1.00 93.69 86 VAL A O 1
ATOM 651 N N . VAL A 1 87 ? -3.340 -6.421 5.605 1.00 96.19 87 VAL A N 1
ATOM 652 C CA . VAL A 1 87 ? -2.676 -5.118 5.536 1.00 96.19 87 VAL A CA 1
ATOM 653 C C . VAL A 1 87 ? -1.290 -5.146 6.165 1.00 96.19 87 VAL A C 1
ATOM 655 O O . VAL A 1 87 ? -1.083 -5.739 7.225 1.00 96.19 87 VAL A O 1
ATOM 658 N N . GLY A 1 88 ? -0.357 -4.437 5.539 1.00 96.88 88 GLY A N 1
ATOM 659 C CA . GLY A 1 88 ? 0.914 -4.043 6.134 1.00 96.88 88 GLY A CA 1
ATOM 660 C C . GLY A 1 88 ? 0.863 -2.606 6.636 1.00 96.88 88 GLY A C 1
ATOM 661 O O . GLY A 1 88 ? 0.258 -1.738 6.007 1.00 96.88 88 GLY A O 1
ATOM 662 N N . VAL A 1 89 ? 1.532 -2.326 7.747 1.00 96.75 89 VAL A N 1
ATOM 663 C CA . VAL A 1 89 ? 1.794 -0.961 8.208 1.00 96.75 89 VAL A CA 1
ATOM 664 C C . VAL A 1 89 ? 3.293 -0.828 8.408 1.00 96.75 89 VAL A C 1
AT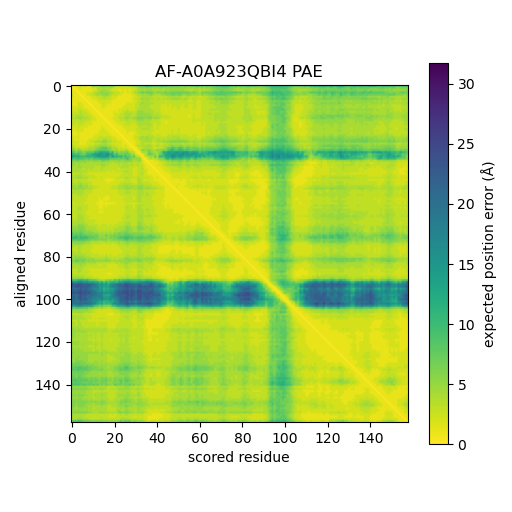OM 666 O O . VAL A 1 89 ? 3.890 -1.601 9.156 1.00 96.75 89 VAL A O 1
ATOM 669 N N . MET A 1 90 ? 3.896 0.149 7.737 1.00 93.88 90 MET A N 1
ATOM 670 C CA . MET A 1 90 ? 5.317 0.468 7.822 1.00 93.88 90 MET A CA 1
ATOM 671 C C . MET A 1 90 ? 5.493 1.883 8.369 1.00 93.88 90 MET A C 1
ATOM 673 O O . MET A 1 90 ? 4.831 2.821 7.914 1.00 93.88 90 MET A O 1
ATOM 677 N N . GLU A 1 91 ? 6.412 2.056 9.318 1.00 91.81 91 GLU A N 1
ATOM 678 C CA . GLU A 1 91 ? 6.825 3.394 9.747 1.00 91.81 91 GLU A CA 1
ATOM 679 C C . GLU A 1 91 ? 7.520 4.096 8.573 1.00 91.81 91 GLU A C 1
ATOM 681 O O . GLU A 1 91 ? 8.500 3.601 8.010 1.00 91.81 91 GLU A O 1
ATOM 686 N N . ALA A 1 92 ? 6.999 5.252 8.170 1.00 84.44 92 ALA A N 1
ATOM 687 C CA . ALA A 1 92 ? 7.614 6.046 7.124 1.00 84.44 92 ALA A CA 1
ATOM 688 C C . ALA A 1 92 ? 8.957 6.595 7.628 1.00 84.44 92 ALA A C 1
ATOM 690 O O . ALA A 1 92 ? 9.030 7.260 8.659 1.00 84.44 92 ALA A O 1
ATOM 691 N N . GLY A 1 93 ? 10.033 6.340 6.882 1.00 70.25 93 GLY A N 1
ATOM 692 C CA . GLY A 1 93 ? 11.346 6.882 7.214 1.00 70.25 93 GLY A CA 1
ATOM 693 C C . GLY A 1 93 ? 11.353 8.416 7.198 1.00 70.25 93 GLY A C 1
ATOM 694 O O . GLY A 1 93 ? 10.817 9.037 6.281 1.00 70.25 93 GLY A O 1
ATOM 695 N N . HIS A 1 94 ? 12.044 9.017 8.169 1.00 56.47 94 HIS A N 1
ATOM 696 C CA . HIS A 1 94 ? 12.165 10.468 8.383 1.00 56.47 94 HIS A CA 1
ATOM 697 C C . HIS A 1 94 ? 12.759 11.269 7.198 1.00 56.47 94 HIS A C 1
ATOM 699 O O . HIS A 1 94 ? 12.758 12.495 7.237 1.00 56.47 94 HIS A O 1
ATOM 705 N N . ASN A 1 95 ? 13.259 10.594 6.153 1.00 51.44 95 ASN A N 1
ATOM 706 C CA . ASN A 1 95 ? 13.933 11.183 4.988 1.00 51.44 95 ASN A CA 1
ATOM 707 C C . ASN A 1 95 ? 13.288 10.781 3.646 1.00 51.44 95 ASN A C 1
ATOM 709 O O . ASN A 1 95 ? 13.981 10.702 2.628 1.00 51.44 95 ASN A O 1
ATOM 713 N N . ARG A 1 96 ? 11.982 10.475 3.610 1.00 60.28 96 ARG A N 1
ATOM 714 C CA . ARG A 1 96 ? 11.310 10.205 2.329 1.00 60.28 96 ARG A CA 1
ATOM 715 C C . ARG A 1 96 ? 11.344 11.475 1.460 1.00 60.28 96 ARG A C 1
ATOM 717 O O . ARG A 1 96 ? 11.009 12.542 1.978 1.00 60.28 96 ARG A O 1
ATOM 724 N N . PRO A 1 97 ? 11.702 11.382 0.163 1.00 50.72 97 PRO A N 1
ATOM 725 C CA . PRO A 1 97 ? 11.578 12.508 -0.757 1.00 50.72 97 PRO A CA 1
ATOM 726 C C . PRO A 1 97 ? 10.175 13.116 -0.674 1.00 50.72 97 PRO A C 1
ATOM 728 O O . PRO A 1 97 ? 9.192 12.383 -0.512 1.00 50.72 97 PRO A O 1
ATOM 731 N N . GLU A 1 98 ? 10.077 14.443 -0.766 1.00 52.75 98 GLU A N 1
ATOM 732 C CA . GLU A 1 98 ? 8.785 15.119 -0.850 1.00 52.75 98 GLU A CA 1
ATOM 733 C C . GLU A 1 98 ? 8.021 14.578 -2.063 1.00 52.75 98 GLU A C 1
ATOM 735 O O . GLU A 1 98 ? 8.393 14.805 -3.213 1.00 52.75 98 GLU A O 1
ATOM 740 N N . GLY A 1 99 ? 6.963 13.813 -1.798 1.00 53.38 99 GLY A N 1
ATOM 741 C CA . GLY A 1 99 ? 5.966 13.498 -2.809 1.00 53.38 99 GLY A CA 1
ATOM 742 C C . GLY A 1 99 ? 5.058 14.708 -3.045 1.00 53.38 99 GLY A C 1
ATOM 743 O O . GLY A 1 99 ? 5.102 15.672 -2.280 1.00 53.38 99 GLY A O 1
ATOM 744 N N . PRO A 1 100 ? 4.156 14.654 -4.037 1.00 48.56 100 PRO A N 1
ATOM 745 C CA . PRO A 1 100 ? 3.188 15.726 -4.296 1.00 48.56 100 PRO A CA 1
ATOM 746 C C . PRO A 1 100 ? 2.284 16.061 -3.092 1.00 48.56 100 PRO A C 1
ATOM 748 O O . PRO A 1 100 ? 1.677 17.127 -3.054 1.00 48.56 100 PRO A O 1
ATOM 751 N N . THR A 1 101 ? 2.211 15.178 -2.091 1.00 53.12 101 THR A N 1
ATOM 752 C CA . THR A 1 101 ? 1.473 15.364 -0.832 1.00 53.12 101 THR A CA 1
ATOM 753 C C . THR A 1 101 ? 2.344 15.845 0.342 1.00 53.12 101 THR A C 1
ATOM 755 O O . THR A 1 101 ? 1.827 16.006 1.442 1.00 53.12 101 THR A O 1
ATOM 758 N N . GLY A 1 102 ? 3.646 16.077 0.133 1.00 57.53 102 GLY A N 1
ATOM 759 C CA . GLY A 1 102 ? 4.612 16.531 1.141 1.00 57.53 102 GLY A CA 1
ATOM 760 C C . GLY A 1 102 ? 5.469 15.418 1.762 1.00 57.53 102 GLY A C 1
ATOM 761 O O . GLY A 1 102 ? 5.127 14.227 1.730 1.00 57.53 102 GLY A O 1
ATOM 762 N N . ALA A 1 103 ? 6.609 15.808 2.345 1.00 57.72 103 ALA A N 1
ATOM 763 C CA . ALA A 1 103 ? 7.408 14.932 3.199 1.00 57.72 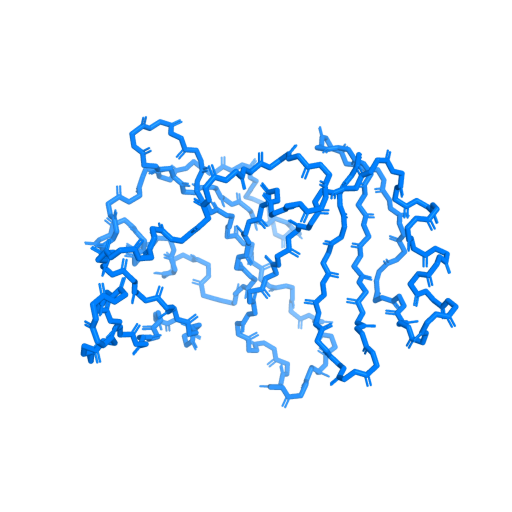103 ALA A CA 1
ATOM 764 C C . ALA A 1 103 ? 6.542 14.506 4.396 1.00 57.72 103 ALA A C 1
ATOM 766 O O . ALA A 1 103 ? 5.971 15.349 5.082 1.00 57.72 103 ALA A O 1
ATOM 767 N N . ASN A 1 104 ? 6.434 13.198 4.635 1.00 65.62 104 ASN A N 1
ATOM 768 C CA . ASN A 1 104 ? 5.695 12.564 5.743 1.00 65.62 104 ASN A CA 1
ATOM 769 C C . ASN A 1 104 ? 4.174 12.381 5.591 1.00 65.62 104 ASN A C 1
ATOM 771 O O . ASN A 1 104 ? 3.553 11.850 6.509 1.00 65.62 104 ASN A O 1
ATOM 775 N N . ALA A 1 105 ? 3.560 12.729 4.456 1.00 79.12 105 ALA A N 1
ATOM 776 C CA . ALA A 1 105 ? 2.159 12.361 4.231 1.00 79.12 105 ALA A CA 1
ATOM 777 C C . ALA A 1 105 ? 1.989 10.827 4.143 1.00 79.12 105 ALA A C 1
ATOM 779 O O . ALA A 1 105 ? 2.770 10.179 3.431 1.00 79.12 105 ALA A O 1
ATOM 780 N N . PRO A 1 106 ? 0.984 10.235 4.809 1.00 88.19 106 PRO A N 1
ATOM 781 C CA . PRO A 1 106 ? 0.738 8.802 4.721 1.00 88.19 106 PRO A CA 1
ATOM 782 C C . PRO A 1 106 ? 0.451 8.377 3.277 1.00 88.19 106 PRO A C 1
ATOM 784 O O . PRO A 1 106 ? -0.206 9.096 2.523 1.00 88.19 106 PRO A O 1
ATOM 787 N N . GLN A 1 107 ? 0.959 7.211 2.882 1.00 87.44 107 GLN A N 1
ATOM 788 C CA . GLN A 1 107 ? 0.840 6.712 1.514 1.00 87.44 107 GLN A CA 1
ATOM 789 C C . GLN A 1 107 ? 0.539 5.220 1.501 1.00 87.44 107 GLN A C 1
ATOM 791 O O . GLN A 1 107 ? 1.302 4.415 2.035 1.00 87.44 107 GLN A O 1
ATOM 796 N N . TRP A 1 108 ? -0.550 4.866 0.825 1.00 92.00 108 TRP A N 1
ATOM 797 C CA . TRP A 1 108 ? -0.836 3.488 0.461 1.00 92.00 108 TRP A CA 1
ATOM 798 C C . TRP A 1 108 ? 0.047 3.059 -0.707 1.00 92.00 108 TRP A C 1
ATOM 800 O O . TRP A 1 108 ? 0.144 3.759 -1.716 1.00 92.00 108 TRP A O 1
ATOM 810 N N . ALA A 1 109 ? 0.669 1.897 -0.566 1.00 91.31 109 ALA A N 1
ATOM 811 C CA . ALA A 1 109 ? 1.355 1.182 -1.621 1.00 91.31 109 ALA A CA 1
ATOM 812 C C . ALA A 1 109 ? 0.599 -0.116 -1.911 1.00 91.31 109 ALA A C 1
ATOM 814 O O . ALA A 1 109 ? 0.255 -0.870 -1.001 1.00 91.31 109 ALA A O 1
ATOM 815 N N . VAL A 1 110 ? 0.359 -0.367 -3.194 1.00 92.94 110 VAL A N 1
ATOM 816 C CA . VAL A 1 110 ? -0.247 -1.605 -3.682 1.00 92.94 110 VAL A CA 1
ATOM 817 C C . VAL A 1 110 ? 0.820 -2.376 -4.441 1.00 92.94 110 VAL A C 1
ATOM 819 O O . VAL A 1 110 ? 1.491 -1.816 -5.311 1.00 92.94 110 VAL A O 1
ATOM 822 N N . TYR A 1 111 ? 0.971 -3.646 -4.091 1.00 94.88 111 TYR A N 1
ATOM 823 C CA . TYR A 1 111 ? 1.850 -4.585 -4.765 1.00 94.88 111 TYR A CA 1
ATOM 824 C C . TYR A 1 111 ? 1.020 -5.397 -5.753 1.00 94.88 111 TYR A C 1
ATOM 826 O O . TYR A 1 111 ? 0.047 -6.042 -5.360 1.00 94.88 111 TYR A O 1
ATOM 834 N N . LEU A 1 112 ? 1.395 -5.359 -7.026 1.00 95.56 112 LEU A N 1
ATOM 835 C CA . LEU A 1 112 ? 0.819 -6.197 -8.071 1.00 95.56 112 LEU A CA 1
ATOM 836 C C . LEU A 1 112 ? 1.712 -7.415 -8.286 1.00 95.56 112 LEU A C 1
ATOM 838 O O . LEU A 1 112 ? 2.923 -7.267 -8.464 1.00 95.56 112 LEU A O 1
ATOM 842 N N . GLN A 1 113 ? 1.114 -8.604 -8.285 1.00 96.62 113 GLN A N 1
ATOM 843 C CA . GLN A 1 113 ? 1.831 -9.827 -8.618 1.00 96.62 113 GLN A CA 1
ATOM 844 C C . GLN A 1 113 ? 2.200 -9.812 -10.105 1.00 96.62 113 GLN A C 1
ATOM 846 O O . GLN A 1 113 ? 1.363 -9.512 -10.962 1.00 96.62 113 GLN A O 1
ATOM 851 N N . VAL A 1 114 ? 3.432 -10.188 -10.420 1.00 97.19 114 VAL A N 1
ATOM 852 C CA . VAL A 1 114 ? 3.931 -10.420 -11.777 1.00 97.19 114 VAL A CA 1
ATOM 853 C C . VAL A 1 114 ? 4.669 -11.755 -11.826 1.00 97.19 114 VAL A C 1
ATOM 855 O O . VAL A 1 114 ? 5.072 -12.286 -10.796 1.00 97.19 114 VAL A O 1
ATOM 858 N N . GLU A 1 115 ? 4.816 -12.321 -13.023 1.00 96.44 115 GLU A N 1
ATOM 859 C CA . GLU A 1 115 ? 5.589 -13.559 -13.212 1.00 96.44 115 GLU A CA 1
ATOM 860 C C . GLU A 1 115 ? 7.102 -13.313 -13.111 1.00 96.44 115 GLU A C 1
ATOM 862 O O . GLU A 1 115 ? 7.836 -14.156 -12.609 1.00 96.44 115 GLU A O 1
ATOM 867 N N . ASP A 1 116 ? 7.561 -12.154 -13.590 1.00 97.38 116 ASP A N 1
ATOM 868 C CA . ASP A 1 116 ? 8.964 -11.744 -13.588 1.00 97.38 116 ASP A CA 1
ATOM 869 C C . ASP A 1 116 ? 9.040 -10.225 -13.380 1.00 97.38 116 ASP A C 1
ATOM 871 O O . ASP A 1 116 ? 8.558 -9.434 -14.198 1.00 97.38 116 ASP A O 1
ATOM 875 N N . VAL A 1 117 ? 9.634 -9.815 -12.258 1.00 98.19 117 VAL A N 1
ATOM 876 C CA . VAL A 1 117 ? 9.747 -8.404 -11.867 1.00 98.19 117 VAL A CA 1
ATOM 877 C C . VAL A 1 117 ? 10.685 -7.624 -12.773 1.00 98.19 117 VAL A C 1
ATOM 879 O O . VAL A 1 117 ? 10.394 -6.468 -13.075 1.00 98.19 117 VAL A O 1
ATOM 882 N N . ASP A 1 118 ? 11.789 -8.220 -13.221 1.00 98.00 118 ASP A N 1
ATOM 883 C CA . ASP A 1 118 ? 12.753 -7.520 -14.069 1.00 98.00 118 ASP A CA 1
ATOM 884 C C . ASP A 1 118 ? 12.175 -7.310 -15.473 1.00 98.00 118 ASP A C 1
ATOM 886 O O . ASP A 1 118 ? 12.281 -6.211 -16.026 1.00 98.00 118 ASP A O 1
ATOM 890 N N . ALA A 1 119 ? 11.500 -8.323 -16.025 1.00 98.06 119 ALA A N 1
ATOM 891 C CA . ALA A 1 119 ? 10.820 -8.213 -17.313 1.00 98.06 119 ALA A CA 1
ATOM 892 C C . ALA A 1 119 ? 9.662 -7.201 -17.263 1.00 98.06 119 ALA A C 1
ATOM 894 O O . ALA A 1 119 ? 9.542 -6.348 -18.148 1.00 98.06 119 ALA A O 1
ATOM 895 N N . ALA A 1 120 ? 8.838 -7.247 -16.209 1.00 97.94 120 ALA A N 1
ATOM 896 C CA . ALA A 1 120 ? 7.740 -6.302 -16.025 1.00 97.94 120 ALA A CA 1
ATOM 897 C C . ALA A 1 120 ? 8.243 -4.862 -15.826 1.00 97.94 120 ALA A C 1
ATOM 899 O O . ALA A 1 120 ? 7.681 -3.930 -16.402 1.00 97.94 120 ALA A O 1
ATOM 900 N N . LEU A 1 121 ? 9.327 -4.672 -15.063 1.00 97.81 121 LEU A N 1
ATOM 901 C CA . LEU A 1 121 ? 9.964 -3.368 -14.883 1.00 97.81 121 LEU A CA 1
ATOM 902 C C . LEU A 1 121 ? 10.506 -2.817 -16.203 1.00 97.81 121 LEU A C 1
ATOM 904 O O . LEU A 1 121 ? 10.264 -1.651 -16.511 1.00 97.81 121 LEU A O 1
ATOM 908 N N . ALA A 1 122 ? 11.220 -3.635 -16.981 1.00 98.00 122 ALA A N 1
ATOM 909 C CA . ALA A 1 122 ? 11.757 -3.222 -18.274 1.00 98.00 122 ALA A CA 1
ATOM 910 C C . ALA A 1 122 ? 10.635 -2.722 -19.195 1.00 98.00 122 ALA A C 1
ATOM 912 O O . ALA A 1 122 ? 10.725 -1.621 -19.738 1.00 98.00 122 ALA A O 1
ATOM 913 N N . HIS A 1 123 ? 9.536 -3.475 -19.279 1.00 97.75 123 HIS A N 1
ATOM 914 C CA . HIS A 1 123 ? 8.378 -3.077 -20.070 1.00 97.75 123 HIS A CA 1
ATOM 915 C C . HIS A 1 123 ? 7.699 -1.806 -19.537 1.00 97.75 123 HIS A C 1
ATOM 917 O O . HIS A 1 123 ? 7.355 -0.910 -20.305 1.00 97.75 123 HIS A O 1
ATOM 923 N N . ALA A 1 124 ? 7.538 -1.674 -18.217 1.00 97.19 124 ALA A N 1
ATOM 924 C CA . ALA A 1 124 ? 6.960 -0.472 -17.619 1.00 97.19 124 ALA A CA 1
ATOM 925 C C . ALA A 1 124 ? 7.796 0.782 -17.933 1.00 97.19 124 ALA A C 1
ATOM 927 O O . ALA A 1 124 ? 7.236 1.834 -18.245 1.00 97.19 124 ALA A O 1
ATOM 928 N N . VAL A 1 125 ? 9.128 0.673 -17.897 1.00 97.44 125 VAL A N 1
ATOM 929 C CA . VAL A 1 125 ? 10.044 1.769 -18.249 1.00 97.44 125 VAL A CA 1
ATOM 930 C C . VAL A 1 125 ? 9.928 2.142 -19.730 1.00 97.44 125 VAL A C 1
ATOM 932 O O . VAL A 1 125 ? 9.891 3.330 -20.047 1.00 97.44 125 VAL A O 1
ATOM 935 N N . GLU A 1 126 ? 9.793 1.170 -20.639 1.00 98.12 126 GLU A N 1
ATOM 936 C CA . GLU A 1 126 ? 9.515 1.439 -22.063 1.00 98.12 126 GLU A CA 1
ATOM 937 C C . GLU A 1 126 ? 8.211 2.229 -22.265 1.00 98.12 126 GLU A C 1
ATOM 939 O O . GLU A 1 126 ? 8.122 3.068 -23.163 1.00 98.12 126 GLU A O 1
ATOM 944 N N . LEU A 1 127 ? 7.217 2.004 -21.401 1.00 97.62 127 LEU A N 1
ATOM 945 C CA . LEU A 1 127 ? 5.939 2.721 -21.387 1.00 97.62 127 LEU A CA 1
ATOM 946 C C . LEU A 1 127 ? 5.988 4.068 -20.637 1.00 97.62 127 LEU A C 1
ATOM 948 O O . LEU A 1 127 ? 4.970 4.756 -20.543 1.00 97.62 127 LEU A O 1
ATOM 952 N N . GLY A 1 128 ? 7.157 4.471 -20.129 1.00 97.00 128 GLY A N 1
ATOM 953 C CA . GLY A 1 128 ? 7.382 5.767 -19.486 1.00 97.00 128 GLY A CA 1
ATOM 954 C C . GLY A 1 128 ? 7.312 5.760 -17.957 1.00 97.00 128 GLY A C 1
ATOM 955 O O . GLY A 1 128 ? 7.292 6.835 -17.354 1.00 97.00 128 GLY A O 1
ATOM 956 N N . ALA A 1 129 ? 7.277 4.591 -17.314 1.00 96.50 129 ALA A N 1
ATOM 957 C CA . ALA A 1 129 ? 7.415 4.513 -15.865 1.00 96.50 129 ALA A CA 1
ATOM 958 C C . ALA A 1 129 ? 8.829 4.908 -15.410 1.00 96.50 129 ALA A C 1
ATOM 960 O O . ALA A 1 129 ? 9.816 4.735 -16.126 1.00 96.50 129 ALA A O 1
ATOM 961 N N . THR A 1 130 ? 8.934 5.407 -14.181 1.00 95.00 130 THR A N 1
ATOM 962 C CA . THR A 1 130 ? 10.210 5.746 -13.541 1.00 95.00 130 THR A CA 1
ATOM 963 C C . THR A 1 130 ? 10.411 4.897 -12.296 1.00 95.00 130 THR A C 1
ATOM 965 O O . THR A 1 130 ? 9.530 4.808 -11.444 1.00 95.00 130 THR A O 1
ATOM 968 N N . THR A 1 131 ? 11.586 4.290 -12.164 1.00 93.56 131 THR A N 1
ATOM 969 C CA . THR A 1 131 ? 11.956 3.522 -10.972 1.00 93.56 131 THR A CA 1
ATOM 970 C C . THR A 1 131 ? 12.158 4.454 -9.777 1.00 93.56 131 THR A C 1
ATOM 972 O O . THR A 1 131 ? 12.958 5.385 -9.843 1.00 93.56 131 THR A O 1
ATOM 975 N N . VAL A 1 132 ? 11.469 4.178 -8.668 1.00 89.06 132 VAL A N 1
ATOM 976 C CA . VAL A 1 132 ? 11.623 4.902 -7.393 1.00 89.06 132 VAL A CA 1
ATOM 977 C C . VAL A 1 132 ? 12.712 4.251 -6.547 1.00 89.06 132 VAL A C 1
ATOM 979 O O . VAL A 1 132 ? 13.623 4.920 -6.064 1.00 89.06 132 VAL A O 1
ATOM 982 N N . HIS A 1 133 ? 12.636 2.927 -6.407 1.00 84.56 133 HIS A N 1
ATOM 983 C CA . HIS A 1 133 ? 13.649 2.111 -5.748 1.00 84.56 133 HIS A CA 1
ATOM 984 C C . HIS A 1 133 ? 14.045 0.966 -6.678 1.00 84.56 133 HIS A C 1
ATOM 986 O O . HIS A 1 133 ? 13.146 0.329 -7.232 1.00 84.56 133 HIS A O 1
ATOM 992 N N . PRO A 1 134 ? 15.351 0.697 -6.864 1.00 90.25 134 PRO A N 1
ATOM 993 C CA . PRO A 1 134 ? 15.808 -0.411 -7.694 1.00 90.25 134 PRO A CA 1
ATOM 994 C C . PRO A 1 134 ? 15.207 -1.753 -7.253 1.00 90.25 134 PRO A C 1
ATOM 996 O O . PRO A 1 134 ? 14.915 -1.928 -6.062 1.00 90.25 134 PRO A O 1
ATOM 999 N N . PRO A 1 135 ? 15.050 -2.706 -8.189 1.00 94.81 135 PRO A N 1
ATOM 1000 C CA . PRO A 1 135 ? 14.589 -4.036 -7.843 1.00 94.81 135 PRO A CA 1
ATOM 1001 C C . PRO A 1 135 ? 15.555 -4.699 -6.856 1.00 94.81 135 PRO A C 1
ATOM 1003 O O . PRO A 1 135 ? 16.776 -4.599 -7.002 1.00 94.81 135 PRO A O 1
ATOM 1006 N N . HIS A 1 136 ? 15.006 -5.361 -5.844 1.00 94.25 136 HIS A N 1
ATOM 1007 C CA . HIS A 1 136 ? 15.767 -6.066 -4.816 1.00 94.25 136 HIS A CA 1
ATOM 1008 C C . HIS A 1 136 ? 15.019 -7.315 -4.352 1.00 94.25 136 HIS A C 1
ATOM 1010 O O . HIS A 1 136 ? 13.800 -7.414 -4.499 1.00 94.25 136 HIS A O 1
ATOM 1016 N N . ASP A 1 137 ? 15.759 -8.263 -3.786 1.00 95.75 137 ASP A N 1
ATOM 1017 C CA . ASP A 1 137 ? 15.186 -9.496 -3.257 1.00 95.75 137 ASP A CA 1
ATOM 1018 C C . ASP A 1 137 ? 14.715 -9.297 -1.812 1.00 95.75 137 ASP A C 1
ATOM 1020 O O . ASP A 1 137 ? 15.347 -8.593 -1.018 1.00 95.75 137 ASP A O 1
ATOM 1024 N N . SER A 1 138 ? 13.603 -9.940 -1.470 1.00 89.56 138 SER A N 1
ATOM 1025 C CA . SER A 1 138 ? 12.999 -9.927 -0.141 1.00 89.56 138 SER A CA 1
ATOM 1026 C C . SER A 1 138 ? 12.567 -11.341 0.269 1.00 89.56 138 SER A C 1
ATOM 1028 O O . SER A 1 138 ? 12.515 -12.240 -0.575 1.00 89.56 138 SER A O 1
ATOM 1030 N N . PRO A 1 139 ? 12.185 -11.564 1.540 1.00 88.00 139 PRO A N 1
ATOM 1031 C CA . PRO A 1 139 ? 11.577 -12.830 1.957 1.00 88.00 139 PRO A CA 1
ATOM 1032 C C . PRO A 1 139 ? 10.292 -13.205 1.198 1.00 88.00 139 PRO A C 1
ATOM 1034 O O . PRO A 1 139 ? 9.904 -14.368 1.223 1.00 88.00 139 PRO A O 1
ATOM 1037 N N . TYR A 1 140 ? 9.645 -12.240 0.534 1.00 87.19 140 TYR A N 1
ATOM 1038 C CA . TYR A 1 140 ? 8.377 -12.408 -0.183 1.00 87.19 140 TYR A CA 1
ATOM 1039 C C . TYR A 1 140 ? 8.543 -12.455 -1.708 1.00 87.19 140 TYR A C 1
ATOM 1041 O O . TYR A 1 140 ? 7.559 -12.346 -2.430 1.00 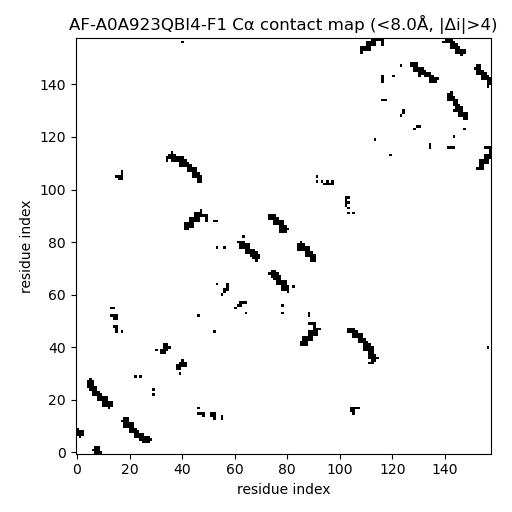87.19 140 TYR A O 1
ATOM 1049 N N . GLY A 1 141 ? 9.779 -12.594 -2.194 1.00 92.81 141 GLY A N 1
ATOM 1050 C CA . GLY A 1 141 ? 10.102 -12.565 -3.618 1.00 92.81 141 GLY A CA 1
ATOM 1051 C C . GLY A 1 141 ? 10.844 -11.299 -4.023 1.00 92.81 141 GLY A C 1
ATOM 1052 O O . GLY A 1 141 ? 11.323 -10.523 -3.182 1.00 92.81 141 GLY A O 1
ATOM 1053 N N . ARG A 1 142 ? 10.971 -11.103 -5.330 1.00 97.06 142 ARG A N 1
ATOM 1054 C CA . ARG A 1 142 ? 11.617 -9.929 -5.908 1.00 97.06 142 ARG A CA 1
ATOM 1055 C C . ARG A 1 142 ? 10.639 -8.761 -5.890 1.00 97.06 142 ARG A C 1
ATOM 1057 O O . ARG A 1 142 ? 9.455 -8.947 -6.143 1.00 97.06 142 ARG A O 1
ATOM 1064 N N . LEU A 1 143 ? 11.110 -7.557 -5.569 1.00 96.00 143 LEU A N 1
ATOM 1065 C CA . LEU A 1 143 ? 10.264 -6.371 -5.407 1.00 96.00 143 LEU A CA 1
ATOM 1066 C C . LEU A 1 143 ? 10.846 -5.172 -6.144 1.00 96.00 143 LEU A C 1
ATOM 1068 O O . LEU A 1 143 ? 12.055 -4.956 -6.113 1.00 96.00 143 LEU A O 1
ATOM 1072 N N . VAL A 1 144 ? 9.987 -4.327 -6.715 1.00 96.06 144 VAL A N 1
ATOM 1073 C CA . VAL A 1 14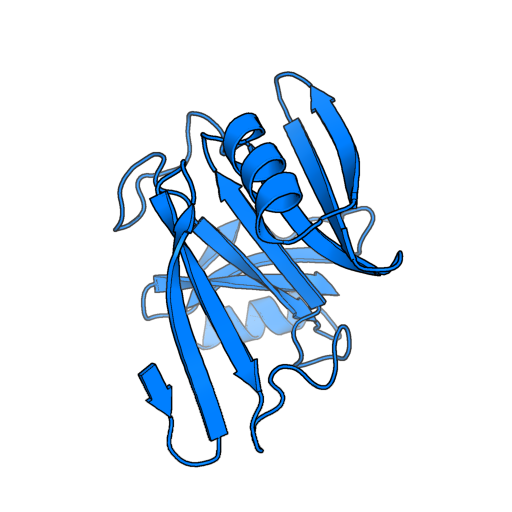4 ? 10.371 -3.000 -7.226 1.00 96.06 144 VAL A CA 1
ATOM 1074 C C . VAL A 1 144 ? 9.273 -1.975 -6.961 1.00 96.06 144 VAL A C 1
ATOM 1076 O O . VAL A 1 144 ? 8.089 -2.307 -6.974 1.00 96.06 144 VAL A O 1
ATOM 1079 N N . ALA A 1 145 ? 9.662 -0.718 -6.738 1.00 93.62 145 ALA A N 1
ATOM 1080 C CA . ALA A 1 145 ? 8.745 0.416 -6.661 1.00 93.62 145 ALA A CA 1
ATOM 1081 C C . ALA A 1 145 ? 8.968 1.347 -7.855 1.00 93.62 145 ALA A C 1
ATOM 1083 O O . ALA A 1 145 ? 10.103 1.750 -8.128 1.00 93.62 145 ALA A O 1
ATOM 1084 N N . LEU A 1 146 ? 7.888 1.717 -8.536 1.00 94.31 146 LEU A N 1
ATOM 1085 C CA . LEU A 1 146 ? 7.904 2.584 -9.710 1.00 94.31 146 LEU A CA 1
ATOM 1086 C C . LEU A 1 146 ? 6.748 3.584 -9.664 1.00 94.31 146 LEU A C 1
ATOM 1088 O O . LEU A 1 146 ? 5.739 3.355 -9.000 1.00 94.31 146 LEU A O 1
ATOM 1092 N N . THR A 1 147 ? 6.890 4.692 -10.380 1.00 93.69 147 THR A N 1
ATOM 1093 C CA . THR A 1 147 ? 5.773 5.583 -10.701 1.00 93.69 147 THR A CA 1
ATOM 1094 C C . THR A 1 147 ? 5.407 5.456 -12.165 1.00 93.69 147 THR A C 1
ATOM 1096 O O . THR A 1 147 ? 6.297 5.427 -13.017 1.00 93.69 147 THR A O 1
ATOM 1099 N N . ASP A 1 148 ? 4.114 5.435 -12.466 1.00 92.44 148 ASP A N 1
ATOM 1100 C CA . ASP A 1 148 ? 3.631 5.558 -13.840 1.00 92.44 148 ASP A CA 1
ATOM 1101 C C . ASP A 1 148 ? 3.846 6.992 -14.393 1.00 92.44 148 ASP A C 1
ATOM 1103 O O . ASP A 1 148 ? 4.238 7.897 -13.643 1.00 92.44 148 ASP A O 1
ATOM 1107 N N . PRO A 1 149 ? 3.578 7.249 -15.688 1.00 93.06 149 PRO A N 1
ATOM 1108 C CA . PRO A 1 149 ? 3.712 8.588 -16.274 1.00 93.06 149 PRO A CA 1
ATOM 1109 C C . PRO A 1 149 ? 2.822 9.675 -15.641 1.00 93.06 1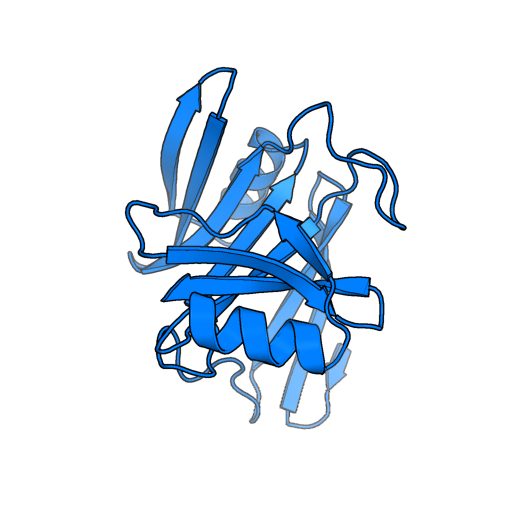49 PRO A C 1
ATOM 1111 O O . PRO A 1 149 ? 3.034 10.860 -15.895 1.00 93.06 149 PRO A O 1
ATOM 1114 N N . THR A 1 150 ? 1.820 9.299 -14.838 1.00 91.19 150 THR A N 1
ATOM 1115 C CA . THR A 1 150 ? 0.943 10.224 -14.099 1.00 91.19 150 THR A CA 1
ATOM 1116 C C . THR A 1 150 ? 1.455 10.525 -12.686 1.00 91.19 150 THR A C 1
ATOM 1118 O O . THR A 1 150 ? 0.915 11.398 -12.006 1.00 91.19 150 THR A O 1
ATOM 1121 N N . GLY A 1 151 ? 2.519 9.841 -12.253 1.00 86.44 151 GLY A N 1
ATOM 1122 C CA . GLY A 1 151 ? 3.094 9.946 -10.916 1.00 86.44 151 GLY A CA 1
ATOM 1123 C C . GLY A 1 151 ? 2.461 8.999 -9.894 1.00 86.44 151 GLY A C 1
ATOM 1124 O O . GLY A 1 151 ? 2.773 9.104 -8.706 1.00 86.44 151 GLY A O 1
ATOM 1125 N N . ALA A 1 152 ? 1.589 8.077 -10.314 1.00 88.12 152 ALA A N 1
ATOM 1126 C CA . ALA A 1 152 ? 0.991 7.100 -9.413 1.00 88.12 152 ALA A CA 1
ATOM 1127 C C . ALA A 1 152 ? 2.027 6.045 -9.010 1.00 88.12 152 ALA A C 1
ATOM 1129 O O . ALA A 1 152 ? 2.649 5.416 -9.865 1.00 88.12 152 ALA A O 1
ATOM 1130 N N . LEU A 1 153 ? 2.209 5.851 -7.700 1.00 88.75 153 LEU A N 1
ATOM 1131 C CA . LEU A 1 153 ? 3.107 4.835 -7.155 1.00 88.75 153 LEU A CA 1
ATOM 1132 C C . LEU A 1 153 ? 2.475 3.445 -7.282 1.00 88.75 153 LEU A C 1
ATOM 1134 O O . LEU A 1 153 ? 1.371 3.214 -6.790 1.00 88.75 153 LEU A O 1
ATOM 1138 N N . VAL A 1 154 ? 3.222 2.510 -7.861 1.00 91.31 154 VAL A N 1
ATOM 1139 C CA . VAL A 1 154 ? 2.877 1.089 -7.952 1.00 91.31 154 VAL A CA 1
ATOM 1140 C C . VAL A 1 154 ? 4.096 0.275 -7.525 1.00 91.31 154 VAL A C 1
ATOM 1142 O O . VAL A 1 154 ? 5.235 0.631 -7.840 1.00 91.31 154 VAL A O 1
ATOM 1145 N N . LYS A 1 155 ? 3.879 -0.820 -6.794 1.00 95.00 155 LYS A N 1
ATOM 1146 C CA . LYS A 1 155 ? 4.927 -1.802 -6.507 1.00 95.00 155 LYS A CA 1
ATOM 1147 C C . LYS A 1 155 ? 4.632 -3.097 -7.260 1.00 95.00 155 LYS A C 1
ATOM 1149 O O . LYS A 1 155 ? 3.469 -3.461 -7.417 1.00 95.00 155 LYS A O 1
ATOM 1154 N N . LEU A 1 156 ? 5.669 -3.783 -7.731 1.00 96.88 156 LEU A N 1
ATOM 1155 C CA . LEU A 1 156 ? 5.550 -5.119 -8.326 1.00 96.88 156 LEU A CA 1
ATOM 1156 C C . LEU A 1 156 ? 6.213 -6.146 -7.410 1.00 96.88 156 LEU A C 1
ATOM 1158 O O . LEU A 1 156 ? 7.223 -5.830 -6.776 1.00 96.88 156 LEU A O 1
ATOM 1162 N N . VAL A 1 157 ? 5.649 -7.351 -7.372 1.00 96.56 157 VAL A N 1
ATOM 1163 C CA . VAL A 1 157 ? 6.186 -8.512 -6.651 1.00 96.56 157 VAL A CA 1
ATOM 1164 C C . VAL A 1 157 ? 6.107 -9.766 -7.517 1.00 96.56 157 VAL A C 1
ATOM 1166 O O . VAL A 1 157 ? 5.116 -9.951 -8.220 1.00 96.56 157 VAL A O 1
ATOM 1169 N N . GLY A 1 158 ? 7.146 -10.600 -7.484 1.00 94.56 158 GLY A N 1
ATOM 1170 C CA . GLY A 1 158 ? 7.264 -11.837 -8.265 1.00 94.56 158 GLY A CA 1
ATOM 1171 C C . GLY A 1 158 ? 8.091 -12.893 -7.558 1.00 94.56 158 GLY A C 1
ATOM 1172 O O . GLY A 1 158 ? 9.056 -12.509 -6.853 1.00 94.56 158 GLY A O 1
#

Nearest PDB structures (foldseek):
  3oxh-assembly1_A  TM=9.115E-01  e=3.183E-11  Mycobacterium tuberculosis
  7yvv-assembly1_A  TM=7.487E-01  e=3.325E-04  Amycolatopsis sp. Hca4
  8aid-assembly2_D  TM=6.405E-01  e=2.366E-04  Pseudomonas aeruginosa PAO1
  3r6a-assembly1_B  TM=6.387E-01  e=4.171E-04  Methanosarcina mazei Go1
  5umw-assembly2_B  TM=3.693E-01  e=1.742E-05  Streptomyces sp. CB03234

Sequence (158 aa):
MDVQDLGRMAIVADPSGAPIGLWQAGIHRGLLTTAEPGHVAWCELHTAGFAQTLQFGRDVFGWDIATVADSPEFRYATGSIHGEEVVGVMEAGHNRPEGPTGANAPQWAVYLQVEDVDAALAHAVELGATTVHPPHDSPYGRLVALTDPTGALVKLVG

pLDDT: mean 90.78, std 10.9, range [48.56, 98.31]